Protein AF-A0AAV0HF22-F1 (afdb_monomer)

Secondary structure (DSSP, 8-state):
--GGGSBSSTT---HHHHS-GGGB-EEEEETTEEEEE-GGGGGGGGTB-B-PPPPP---SEEE--TT-SS-EEE-STTHHHHTT-GGGGB-----GGGB-SSTT-B-TTHHHHHHHHH-TTTS-TTS-----

Sequence (132 aa):
MSGEDVSWTPYGRDAGTEVLRSLYTGVIRFADVAEGYDPARCRRQFGYRQTIPRTMMVPKDVYRPASCSTYIVFWEGSMDQLWGNLPSHFLHIAIDSDLCEYPSEADEDYMDWYQTRSHPRIINPDSGGVSL

Organism: NCBI:txid586396

InterPro domains:
  IPR019557 Aminotransferase-like, plant mobile domain [PF10536] (4-115)

pLDDT: mean 74.63, std 11.64, range [42.5, 93.19]

Structure (mmCIF, N/CA/C/O backbone):
data_AF-A0AAV0HF22-F1
#
_entry.id   AF-A0AAV0HF22-F1
#
loop_
_atom_site.group_PDB
_atom_site.id
_atom_site.type_symbol
_atom_site.label_atom_id
_atom_site.label_alt_id
_atom_site.label_comp_id
_atom_site.label_asym_id
_atom_site.label_entity_id
_atom_site.label_seq_id
_atom_site.pdbx_PDB_ins_code
_atom_site.Cartn_x
_atom_site.Cartn_y
_atom_site.Cartn_z
_atom_site.occupancy
_atom_site.B_iso_or_equiv
_atom_site.auth_seq_id
_atom_site.auth_comp_id
_atom_site.auth_asym_id
_atom_site.auth_atom_id
_atom_site.pdbx_PDB_model_num
ATOM 1 N N . MET A 1 1 ? -16.665 15.950 2.560 1.00 60.81 1 MET A N 1
ATOM 2 C CA . MET A 1 1 ? -15.631 14.969 2.927 1.00 60.81 1 MET A CA 1
ATOM 3 C C . MET A 1 1 ? -14.337 15.419 2.291 1.00 60.81 1 MET A C 1
ATOM 5 O O . MET A 1 1 ? -14.303 15.625 1.082 1.00 60.81 1 MET A O 1
ATOM 9 N N . SER A 1 2 ? -13.350 15.683 3.134 1.00 77.81 2 SER A N 1
ATOM 10 C CA . SER A 1 2 ? -12.013 16.172 2.807 1.00 77.81 2 SER A CA 1
ATOM 11 C C . SER A 1 2 ? -11.008 15.058 3.098 1.00 77.81 2 SER A C 1
ATOM 13 O O . SER A 1 2 ? -11.255 14.202 3.942 1.00 77.81 2 SER A O 1
ATOM 15 N N . GLY A 1 3 ? -9.841 15.068 2.452 1.00 69.06 3 GLY A N 1
ATOM 16 C CA . GLY A 1 3 ? -8.766 14.139 2.819 1.00 69.06 3 GLY A CA 1
ATOM 17 C C . GLY A 1 3 ? -8.246 14.343 4.252 1.00 69.06 3 GLY A C 1
ATOM 18 O O . GLY A 1 3 ? -7.510 13.503 4.751 1.00 69.06 3 GLY A O 1
ATOM 19 N N . GLU A 1 4 ? -8.585 15.461 4.894 1.00 74.56 4 GLU A N 1
ATOM 20 C CA . GLU A 1 4 ? -8.300 15.741 6.310 1.00 74.56 4 GLU A CA 1
ATOM 21 C C . GLU A 1 4 ? -9.158 14.904 7.270 1.00 74.56 4 GLU A C 1
ATOM 23 O O . GLU A 1 4 ? -8.775 14.708 8.418 1.00 74.56 4 GLU A O 1
ATOM 28 N N . ASP A 1 5 ? -10.278 14.349 6.794 1.00 74.75 5 ASP A N 1
A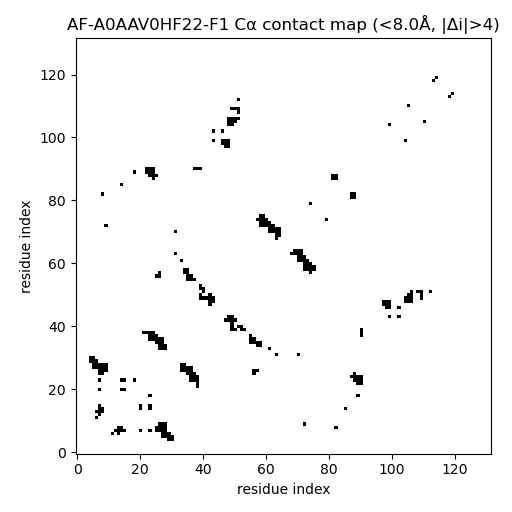TOM 29 C CA . ASP A 1 5 ? -11.115 13.433 7.577 1.00 74.75 5 ASP A CA 1
ATOM 30 C C . ASP A 1 5 ? -10.457 12.039 7.732 1.00 74.75 5 ASP A C 1
ATOM 32 O O . ASP A 1 5 ? -10.939 11.192 8.490 1.00 74.75 5 ASP A O 1
ATOM 36 N N . VAL A 1 6 ? -9.364 11.778 6.997 1.00 72.12 6 VAL A N 1
ATOM 37 C CA . VAL A 1 6 ? -8.601 10.522 7.018 1.00 72.12 6 VAL A CA 1
ATOM 38 C C . VAL A 1 6 ? -7.433 10.649 7.987 1.00 72.12 6 VAL A C 1
ATOM 40 O O . VAL A 1 6 ? -6.558 11.500 7.824 1.00 72.12 6 VAL A O 1
ATOM 43 N N . SER A 1 7 ? -7.378 9.753 8.970 1.00 73.56 7 SER A N 1
ATOM 44 C CA . SER A 1 7 ? -6.227 9.646 9.858 1.00 73.56 7 SER A CA 1
ATOM 45 C C . SER A 1 7 ? -5.206 8.691 9.249 1.00 73.56 7 SER A C 1
ATOM 47 O O . SER A 1 7 ? -5.465 7.498 9.095 1.00 73.56 7 SER A O 1
ATOM 49 N N . TRP A 1 8 ? -4.044 9.233 8.892 1.00 70.94 8 TRP A N 1
ATOM 50 C CA . TRP A 1 8 ? -2.937 8.489 8.286 1.00 70.94 8 TRP A CA 1
ATOM 51 C C . TRP A 1 8 ? -2.066 7.774 9.317 1.00 70.94 8 TRP A C 1
ATOM 53 O O . TRP A 1 8 ? -1.096 7.144 8.945 1.00 70.94 8 TRP A O 1
ATOM 63 N N . THR A 1 9 ? -2.351 7.869 10.617 1.00 67.38 9 THR A N 1
ATOM 64 C CA . THR A 1 9 ? -1.704 7.013 11.618 1.00 67.38 9 THR A CA 1
ATOM 65 C C . THR A 1 9 ? -2.731 6.546 12.642 1.00 67.38 9 THR A C 1
ATOM 67 O O . THR A 1 9 ? -3.645 7.301 12.981 1.00 67.38 9 THR A O 1
ATOM 70 N N . PRO A 1 10 ? -2.585 5.334 13.203 1.00 57.66 10 PRO A N 1
ATOM 71 C CA . PRO A 1 10 ? -3.493 4.844 14.240 1.00 57.66 10 PRO A CA 1
ATOM 72 C C . PRO A 1 10 ? -3.474 5.689 15.530 1.00 57.66 10 PRO A C 1
ATOM 74 O O . PRO A 1 10 ? -4.429 5.628 16.300 1.00 57.66 10 PRO A O 1
ATOM 77 N N . TYR A 1 11 ? -2.437 6.510 15.754 1.00 58.28 11 TYR A N 1
ATOM 78 C CA . TYR A 1 11 ? -2.238 7.283 16.991 1.00 58.28 11 TYR A CA 1
ATOM 79 C C . TYR A 1 11 ? -2.370 8.804 16.823 1.00 58.28 11 TYR A C 1
ATOM 81 O O . TYR A 1 11 ? -1.985 9.558 17.715 1.00 58.28 11 TYR A O 1
ATOM 89 N N . GLY A 1 12 ? -2.913 9.277 15.698 1.00 56.09 12 GLY A N 1
ATOM 90 C CA . GLY A 1 12 ? -3.267 10.690 15.529 1.00 56.09 12 GLY A CA 1
ATOM 91 C C . GLY A 1 12 ? -2.094 11.647 15.297 1.00 56.09 12 GLY A C 1
ATOM 92 O O . GLY A 1 12 ? -2.305 12.857 15.303 1.00 56.09 12 GLY A O 1
ATOM 93 N N . ARG A 1 13 ? -0.873 11.148 15.049 1.00 60.50 13 ARG A N 1
ATOM 94 C CA . ARG A 1 13 ? 0.176 11.981 14.446 1.00 60.50 13 ARG A CA 1
ATOM 95 C C . ARG A 1 13 ? -0.180 12.171 12.974 1.00 60.50 13 ARG A C 1
ATOM 97 O O . ARG A 1 13 ? -0.410 11.183 12.273 1.00 60.50 13 ARG A O 1
ATOM 104 N N . ASP A 1 14 ? -0.251 13.410 12.504 1.00 62.75 14 ASP A N 1
ATOM 105 C CA . ASP A 1 14 ? -0.593 13.692 11.111 1.00 62.75 14 ASP A CA 1
ATOM 106 C C . ASP A 1 14 ? 0.620 13.438 10.206 1.00 62.75 14 ASP A C 1
ATOM 108 O O . ASP A 1 14 ? 1.254 14.363 9.706 1.00 62.75 14 ASP A O 1
ATOM 112 N N . ALA A 1 15 ? 0.970 12.163 10.000 1.00 61.25 15 ALA A N 1
ATOM 113 C CA . ALA A 1 15 ? 2.021 11.776 9.056 1.00 61.25 15 ALA A CA 1
ATOM 114 C C . ALA A 1 15 ? 1.759 12.341 7.646 1.00 61.25 15 ALA A C 1
ATOM 116 O O . ALA A 1 15 ? 2.700 12.523 6.881 1.00 61.25 15 ALA A O 1
ATOM 117 N N . GLY A 1 16 ? 0.503 12.683 7.327 1.00 58.66 16 GLY A N 1
ATOM 118 C CA . GLY A 1 16 ? 0.113 13.358 6.092 1.00 58.66 16 GLY A CA 1
ATOM 119 C C . GLY A 1 16 ? 0.532 14.831 5.994 1.00 58.66 16 GLY A C 1
ATOM 120 O O . GLY A 1 16 ? 0.385 15.404 4.916 1.00 58.66 16 GLY A O 1
ATOM 121 N N . THR A 1 17 ? 1.032 15.445 7.074 1.00 65.81 17 THR A N 1
ATOM 122 C CA . THR A 1 17 ? 1.681 16.775 7.054 1.00 65.81 17 THR A CA 1
ATOM 123 C C . THR A 1 17 ? 3.188 16.684 6.857 1.00 65.81 17 THR A C 1
ATOM 125 O O . THR A 1 17 ? 3.789 17.591 6.287 1.00 65.81 17 THR A O 1
ATOM 128 N N . GLU A 1 18 ? 3.797 15.586 7.301 1.00 68.94 18 GLU A N 1
ATOM 129 C CA . GLU A 1 18 ? 5.237 15.357 7.186 1.00 68.94 18 GLU A CA 1
ATOM 130 C C . GLU A 1 18 ? 5.604 14.684 5.857 1.00 68.94 18 GLU A C 1
ATOM 132 O O . GLU A 1 18 ? 6.703 14.896 5.345 1.00 68.94 18 GLU A O 1
ATOM 137 N N . VAL A 1 19 ? 4.684 13.907 5.269 1.00 69.62 19 VAL A N 1
ATOM 138 C CA . VAL A 1 19 ? 4.893 13.187 4.007 1.00 69.62 19 VAL A CA 1
ATOM 139 C C . VAL A 1 19 ? 3.679 13.262 3.089 1.00 69.62 19 VAL A C 1
ATOM 141 O O . VAL A 1 19 ? 2.528 13.349 3.518 1.00 69.62 19 VAL A O 1
ATOM 144 N N . LEU A 1 20 ? 3.950 13.203 1.782 1.00 76.50 20 LEU A N 1
ATOM 145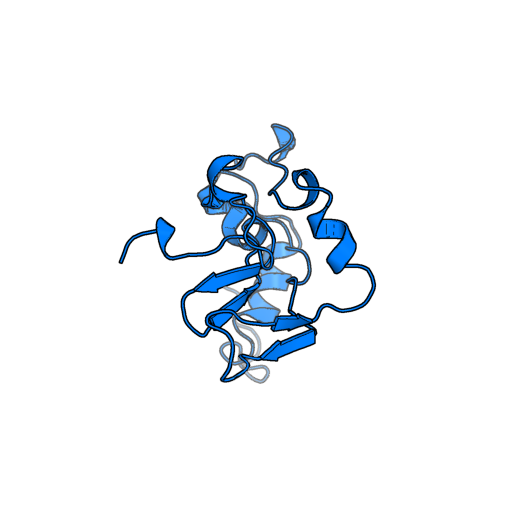 C CA . LEU A 1 20 ? 2.922 13.048 0.763 1.00 76.50 20 LEU A CA 1
ATOM 146 C C . LEU A 1 20 ? 2.072 11.813 1.069 1.00 76.50 20 LEU A C 1
ATOM 148 O O . LEU A 1 20 ? 2.565 10.690 1.099 1.00 76.50 20 LEU A O 1
ATOM 152 N N . ARG A 1 21 ? 0.768 12.029 1.233 1.00 78.75 21 ARG A N 1
ATOM 153 C CA . ARG A 1 21 ? -0.227 10.988 1.543 1.00 78.75 21 ARG A CA 1
ATOM 154 C C . ARG A 1 21 ? -0.166 9.782 0.600 1.00 78.75 21 ARG A C 1
ATOM 156 O O . ARG A 1 21 ? -0.389 8.657 1.022 1.00 78.75 21 ARG A O 1
ATOM 163 N N . SER A 1 22 ? 0.189 10.011 -0.663 1.00 79.62 22 SER A N 1
ATOM 164 C CA . SER A 1 22 ? 0.364 8.967 -1.678 1.00 79.62 22 SER A CA 1
ATOM 165 C C . SER A 1 22 ? 1.583 8.065 -1.458 1.00 79.62 22 SER A C 1
ATOM 167 O O . SER A 1 22 ? 1.659 7.003 -2.062 1.00 79.62 22 SER A O 1
ATOM 169 N N . LEU A 1 23 ? 2.538 8.476 -0.623 1.00 81.38 23 LEU A N 1
ATOM 170 C CA . LEU A 1 23 ? 3.767 7.740 -0.316 1.00 81.38 23 LEU A CA 1
ATOM 171 C C . LEU A 1 23 ? 3.755 7.112 1.075 1.00 81.38 23 LEU A C 1
ATOM 173 O O . LEU A 1 23 ? 4.716 6.446 1.444 1.00 81.38 23 LEU A O 1
ATOM 177 N N . TYR A 1 24 ? 2.697 7.322 1.851 1.00 81.88 24 TYR A N 1
ATOM 178 C CA . TYR A 1 24 ? 2.568 6.739 3.176 1.00 81.88 24 TYR A CA 1
ATOM 179 C C . TYR A 1 24 ? 2.418 5.212 3.096 1.00 81.88 24 TYR A C 1
ATOM 181 O O . T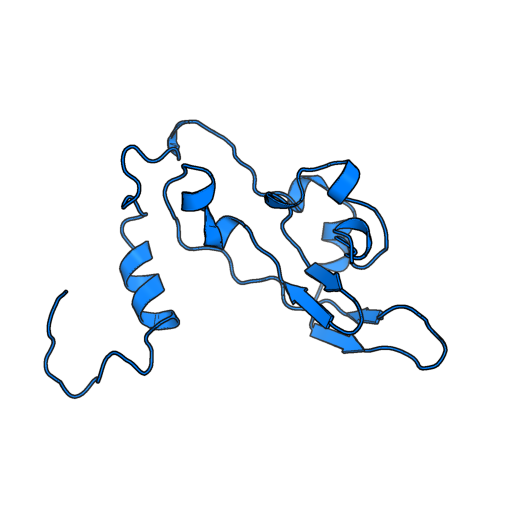YR A 1 24 ? 1.622 4.727 2.312 1.00 81.88 24 TYR A O 1
ATOM 189 N N . THR A 1 25 ? 3.124 4.460 3.934 1.00 80.50 25 THR A N 1
ATOM 190 C CA . THR A 1 25 ? 3.000 3.007 4.110 1.00 80.50 25 THR A CA 1
ATOM 191 C C . THR A 1 25 ? 2.605 2.725 5.560 1.00 80.50 25 THR A C 1
ATOM 193 O O . THR A 1 25 ? 3.337 3.056 6.495 1.00 80.50 25 THR A O 1
ATOM 196 N N . GLY A 1 26 ? 1.460 2.085 5.779 1.00 78.88 26 GLY A N 1
ATOM 197 C CA . GLY A 1 26 ? 0.965 1.800 7.123 1.00 78.88 26 GLY A CA 1
ATOM 198 C C . GLY A 1 26 ? -0.527 1.494 7.154 1.00 78.88 26 GLY A C 1
ATOM 199 O O . GLY A 1 26 ? -1.014 0.809 6.271 1.00 78.88 26 GLY A O 1
ATOM 200 N N . VAL A 1 27 ? -1.262 1.965 8.162 1.00 77.56 27 VAL A N 1
ATOM 201 C CA . VAL A 1 27 ? -2.721 1.814 8.245 1.00 77.56 27 VAL A CA 1
ATOM 202 C C . VAL A 1 27 ? -3.360 3.178 8.172 1.00 77.56 27 VAL A C 1
ATOM 204 O O . VAL A 1 27 ? -3.041 4.081 8.945 1.00 77.56 27 VAL A O 1
ATOM 207 N N . ILE A 1 28 ? -4.295 3.288 7.241 1.00 79.06 28 ILE A N 1
ATOM 208 C CA . ILE A 1 28 ? -5.161 4.445 7.103 1.00 79.06 28 ILE A CA 1
ATOM 209 C C . ILE A 1 28 ? -6.473 4.157 7.816 1.00 79.06 28 ILE A C 1
ATOM 211 O O . ILE A 1 28 ? -6.986 3.036 7.794 1.00 79.06 28 ILE A O 1
ATOM 215 N N . ARG A 1 29 ? -7.028 5.183 8.453 1.00 76.31 29 ARG A N 1
ATOM 216 C CA . ARG A 1 29 ? -8.322 5.107 9.120 1.00 76.31 29 ARG A CA 1
ATOM 217 C C . ARG A 1 29 ? -9.250 6.170 8.568 1.00 76.31 29 ARG A C 1
ATOM 219 O O . ARG A 1 29 ? -8.911 7.353 8.558 1.00 76.31 29 ARG A O 1
ATOM 226 N N . PHE A 1 30 ? -10.454 5.756 8.207 1.00 76.31 30 PHE A N 1
ATOM 227 C CA . PHE A 1 30 ? -11.539 6.663 7.871 1.00 76.31 30 PHE A CA 1
ATOM 228 C C . PHE A 1 30 ? -12.833 6.168 8.506 1.00 76.31 30 PHE A C 1
ATOM 230 O O . PHE A 1 30 ? -13.186 5.002 8.363 1.00 76.31 30 PHE A O 1
ATOM 237 N N . ALA A 1 31 ? -13.532 7.063 9.209 1.00 74.38 31 ALA A N 1
ATOM 238 C CA . ALA A 1 31 ? -14.759 6.741 9.934 1.00 74.38 31 ALA A CA 1
ATOM 239 C C . ALA A 1 31 ? -14.616 5.467 10.795 1.00 74.38 31 ALA A C 1
ATOM 241 O O . ALA A 1 31 ? -13.856 5.471 11.773 1.00 74.38 31 ALA A O 1
ATOM 242 N N . ASP A 1 32 ? -15.354 4.415 10.439 1.00 68.06 32 ASP A N 1
ATOM 243 C CA . ASP A 1 32 ? -15.432 3.126 11.109 1.00 68.06 32 ASP A CA 1
ATOM 244 C C . ASP A 1 32 ? -14.486 2.037 10.577 1.00 68.06 32 ASP A C 1
ATOM 246 O O . ASP A 1 32 ? -14.504 0.906 11.065 1.00 68.06 32 ASP A O 1
ATOM 250 N N . VAL A 1 33 ? -13.626 2.391 9.623 1.00 73.25 33 VAL A N 1
ATOM 251 C CA . VAL A 1 33 ? -12.777 1.456 8.883 1.00 73.25 33 VAL A CA 1
ATOM 252 C C . VAL A 1 33 ? -11.301 1.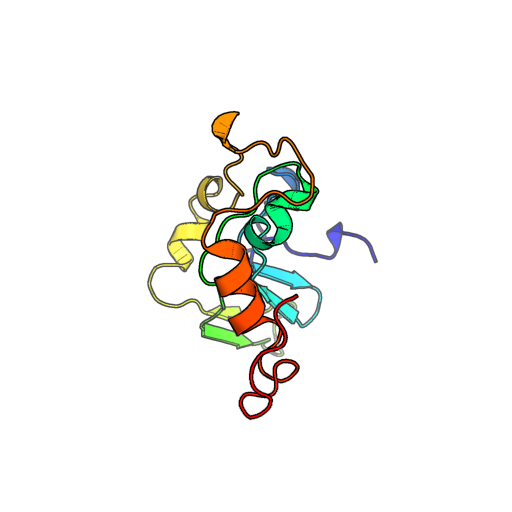788 9.099 1.00 73.25 33 VAL A C 1
ATOM 254 O O . VAL A 1 33 ? -10.891 2.951 9.030 1.00 73.25 33 VAL A O 1
ATOM 257 N N . ALA A 1 34 ? -10.494 0.757 9.347 1.00 75.38 34 ALA A N 1
ATOM 258 C CA . ALA A 1 34 ? -9.038 0.835 9.365 1.00 75.38 34 ALA A CA 1
ATOM 259 C C . ALA A 1 34 ? -8.472 -0.250 8.446 1.00 75.38 34 ALA A C 1
ATOM 261 O O . ALA A 1 34 ? -8.814 -1.419 8.602 1.00 75.38 34 ALA A O 1
ATOM 262 N N . GLU A 1 35 ? -7.622 0.141 7.502 1.00 79.06 35 GLU A N 1
ATOM 263 C CA . GLU A 1 35 ? -7.103 -0.748 6.461 1.00 79.06 35 GLU A CA 1
ATOM 264 C C . GLU A 1 35 ? -5.616 -0.512 6.228 1.00 79.06 35 GLU A C 1
ATOM 266 O O . GLU A 1 35 ? -5.118 0.615 6.328 1.00 79.0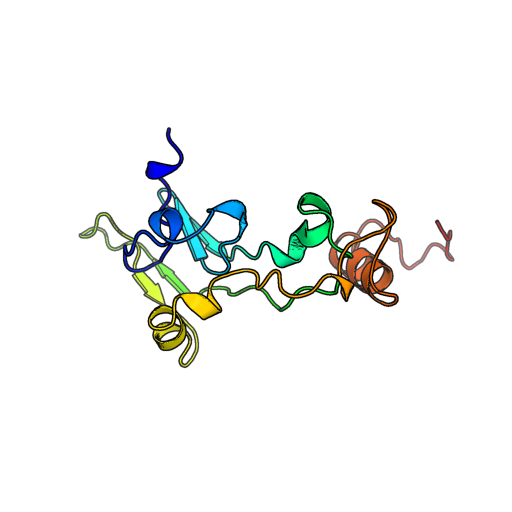6 35 GLU A O 1
ATOM 271 N N . GLY A 1 36 ? -4.909 -1.591 5.897 1.00 80.31 36 GLY A N 1
ATOM 272 C CA . GLY A 1 36 ? -3.515 -1.522 5.480 1.00 80.31 36 GLY A CA 1
ATOM 273 C C . GLY A 1 36 ? -3.387 -0.794 4.143 1.00 80.31 36 GLY A C 1
ATOM 274 O O . GLY A 1 36 ? -4.061 -1.124 3.172 1.00 80.31 36 GLY A O 1
ATOM 275 N N . TYR A 1 37 ? -2.488 0.177 4.079 1.00 83.81 37 TYR A N 1
ATOM 276 C CA . TYR A 1 37 ? -2.142 0.933 2.888 1.00 83.81 37 TYR A CA 1
ATOM 277 C C . TYR A 1 37 ? -0.647 0.793 2.600 1.00 83.81 37 TYR A C 1
ATOM 279 O O . TYR A 1 37 ? 0.199 1.100 3.439 1.00 83.81 37 TYR A O 1
ATOM 287 N N . ASP A 1 38 ? -0.324 0.314 1.400 1.00 86.06 38 ASP A N 1
ATOM 288 C CA . ASP A 1 38 ? 1.052 0.167 0.937 1.00 86.06 38 ASP A CA 1
ATOM 289 C C . ASP A 1 38 ? 1.183 0.629 -0.527 1.00 86.06 38 ASP A C 1
ATOM 291 O O . ASP A 1 38 ? 0.816 -0.114 -1.447 1.00 86.06 38 ASP A O 1
ATOM 295 N N . PRO A 1 39 ? 1.712 1.838 -0.779 1.00 85.50 39 PRO A N 1
ATOM 296 C CA . PRO A 1 39 ? 1.911 2.383 -2.118 1.00 85.50 39 PRO A CA 1
ATOM 297 C C . PRO A 1 39 ? 2.946 1.605 -2.936 1.00 85.50 39 PRO A C 1
ATOM 299 O O . PRO A 1 39 ? 2.957 1.736 -4.161 1.00 85.50 39 PRO A O 1
ATOM 302 N N . ALA A 1 40 ? 3.742 0.712 -2.327 1.00 87.44 40 ALA A N 1
ATOM 303 C CA . ALA A 1 40 ? 4.572 -0.233 -3.076 1.00 87.44 40 ALA A CA 1
ATOM 304 C C . ALA A 1 40 ? 3.738 -1.186 -3.957 1.00 87.44 40 ALA A C 1
ATOM 306 O O . ALA A 1 40 ? 4.263 -1.817 -4.873 1.00 87.44 40 ALA A O 1
ATOM 307 N N . ARG A 1 41 ? 2.421 -1.282 -3.739 1.00 87.38 41 ARG A N 1
ATOM 308 C CA . ARG A 1 41 ? 1.501 -2.029 -4.615 1.00 87.38 41 ARG A CA 1
ATOM 309 C C . ARG A 1 41 ? 1.164 -1.297 -5.912 1.00 87.38 41 ARG A C 1
ATOM 311 O O . ARG A 1 41 ? 0.698 -1.935 -6.851 1.00 87.38 41 ARG A O 1
ATOM 318 N N . CYS A 1 42 ? 1.425 0.008 -5.964 1.00 87.31 42 CYS A N 1
ATOM 319 C CA . CYS A 1 42 ? 1.075 0.900 -7.066 1.00 87.31 42 CYS A CA 1
ATOM 320 C C . CYS A 1 42 ? 2.295 1.680 -7.591 1.00 87.31 42 CYS A C 1
ATOM 322 O O . CYS A 1 42 ? 2.147 2.807 -8.062 1.00 87.31 42 CYS A O 1
ATOM 324 N N . ARG A 1 43 ? 3.502 1.097 -7.549 1.00 87.88 43 ARG A N 1
ATOM 325 C CA . ARG A 1 43 ? 4.766 1.761 -7.938 1.00 87.88 43 ARG A CA 1
ATOM 326 C C . ARG A 1 43 ? 4.730 2.374 -9.339 1.00 87.88 43 ARG A C 1
ATOM 328 O O . ARG A 1 43 ? 5.276 3.457 -9.541 1.00 87.88 43 ARG A O 1
ATOM 335 N N . ARG A 1 44 ? 4.012 1.741 -10.274 1.00 87.19 44 ARG A N 1
ATOM 336 C CA . ARG A 1 44 ? 3.847 2.242 -11.653 1.00 87.19 44 ARG A CA 1
ATOM 337 C C . ARG A 1 44 ? 3.179 3.611 -11.731 1.00 87.19 44 ARG A C 1
ATOM 339 O O . ARG A 1 44 ? 3.514 4.394 -12.611 1.00 87.19 44 ARG A O 1
ATOM 346 N N . GLN A 1 45 ? 2.269 3.932 -10.806 1.00 87.19 45 GLN A N 1
ATOM 347 C CA . GLN A 1 45 ? 1.609 5.246 -10.768 1.00 87.19 45 GLN A CA 1
ATOM 348 C C . GLN A 1 45 ? 2.592 6.382 -10.464 1.00 87.19 45 GLN A C 1
ATOM 350 O O . GLN A 1 45 ? 2.305 7.540 -10.749 1.00 87.19 45 GLN A O 1
ATOM 355 N N . PHE A 1 46 ? 3.755 6.038 -9.913 1.00 84.94 46 PHE A N 1
ATOM 356 C CA . PHE A 1 46 ? 4.825 6.964 -9.576 1.00 84.94 46 PHE A CA 1
ATOM 357 C C . PHE A 1 46 ? 5.998 6.904 -10.572 1.00 84.94 46 PHE A C 1
ATOM 359 O O . PHE A 1 46 ? 6.997 7.579 -10.350 1.00 84.94 46 PHE A O 1
ATOM 366 N N . GLY A 1 47 ? 5.890 6.125 -11.659 1.00 87.62 47 GLY A N 1
ATOM 367 C CA . GLY A 1 47 ? 6.943 5.987 -12.676 1.00 87.62 47 GLY A CA 1
ATOM 368 C C . GLY A 1 47 ? 8.046 4.980 -12.335 1.00 87.62 47 GLY A C 1
ATOM 369 O O . GLY A 1 47 ? 9.121 5.035 -12.926 1.00 87.62 47 GLY A O 1
ATOM 370 N N . TYR A 1 48 ? 7.802 4.065 -11.392 1.00 87.69 48 TYR A N 1
ATOM 371 C CA . TYR A 1 48 ? 8.772 3.033 -11.013 1.00 87.69 48 TYR A CA 1
ATOM 372 C C . TYR A 1 48 ? 8.388 1.660 -11.551 1.00 87.69 48 TYR A C 1
ATOM 374 O O . TYR A 1 48 ? 7.203 1.312 -11.642 1.00 87.69 48 TYR A O 1
ATOM 382 N N . ARG A 1 49 ? 9.412 0.842 -11.803 1.00 90.56 49 ARG A N 1
A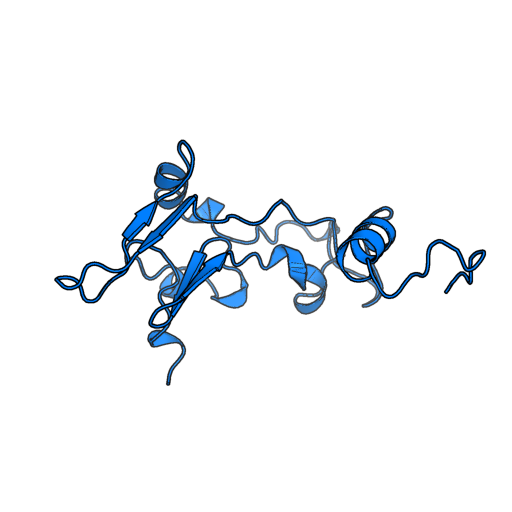TOM 383 C CA . ARG A 1 49 ? 9.288 -0.589 -12.056 1.00 90.56 49 ARG A CA 1
ATOM 384 C C . ARG A 1 49 ? 8.537 -1.244 -10.902 1.00 90.56 49 ARG A C 1
ATOM 386 O O . ARG A 1 49 ? 8.844 -1.056 -9.720 1.00 90.56 49 ARG A O 1
ATOM 393 N N . GLN A 1 50 ? 7.523 -2.027 -11.245 1.00 90.38 50 GLN A N 1
ATOM 394 C CA . GLN A 1 50 ? 6.727 -2.714 -10.243 1.00 90.38 50 GLN A CA 1
ATOM 395 C C . GLN A 1 50 ? 7.432 -3.978 -9.767 1.00 90.38 50 GLN A C 1
ATOM 397 O O . GLN A 1 50 ? 7.666 -4.892 -10.548 1.00 90.38 50 GLN A O 1
ATOM 402 N N . THR A 1 51 ? 7.697 -4.047 -8.470 1.00 90.38 51 THR A N 1
ATOM 403 C CA . THR A 1 51 ? 8.247 -5.228 -7.803 1.00 90.38 51 THR A CA 1
ATOM 404 C C . THR A 1 51 ? 7.158 -5.948 -7.017 1.00 90.38 51 THR A C 1
ATOM 406 O O . THR A 1 51 ? 6.050 -5.423 -6.830 1.00 90.38 51 THR A O 1
ATOM 409 N N . ILE A 1 52 ? 7.459 -7.164 -6.557 1.00 90.50 52 ILE A N 1
ATOM 410 C CA . ILE A 1 52 ? 6.583 -7.892 -5.639 1.00 90.50 52 ILE A CA 1
ATOM 411 C C . ILE A 1 52 ? 6.480 -7.096 -4.325 1.00 90.50 52 ILE A C 1
ATOM 413 O O . ILE A 1 52 ? 7.492 -6.901 -3.646 1.00 90.50 52 ILE A O 1
ATOM 417 N N . PRO A 1 53 ? 5.281 -6.614 -3.945 1.00 87.12 53 PRO A N 1
ATOM 418 C CA . PRO A 1 53 ? 5.118 -5.839 -2.725 1.00 87.12 53 PRO A CA 1
ATOM 419 C C . PRO A 1 53 ? 5.274 -6.734 -1.494 1.00 87.12 53 PRO A C 1
ATOM 421 O O . PRO A 1 53 ? 4.976 -7.934 -1.522 1.00 87.12 53 PRO A O 1
ATOM 424 N N . ARG A 1 54 ? 5.667 -6.124 -0.373 1.00 83.38 54 ARG A N 1
ATOM 425 C CA . ARG A 1 54 ? 5.678 -6.800 0.928 1.00 83.38 54 ARG A CA 1
ATOM 426 C C . ARG A 1 54 ? 4.252 -7.199 1.327 1.00 83.38 54 ARG A C 1
ATOM 428 O O . ARG A 1 54 ? 3.255 -6.655 0.834 1.00 83.38 54 ARG A O 1
ATOM 435 N N . THR A 1 55 ? 4.139 -8.169 2.231 1.00 81.81 55 THR A N 1
ATOM 436 C CA . THR A 1 55 ? 2.855 -8.497 2.864 1.00 81.81 55 THR A CA 1
ATOM 437 C C . THR A 1 55 ? 2.282 -7.240 3.514 1.00 81.81 55 THR A C 1
ATOM 439 O O . THR A 1 55 ? 3.018 -6.507 4.174 1.00 81.81 55 THR A O 1
ATOM 442 N N . MET A 1 56 ? 0.990 -6.967 3.289 1.00 77.88 56 MET A N 1
ATOM 443 C CA . MET A 1 56 ? 0.357 -5.781 3.872 1.00 77.88 56 MET A CA 1
ATOM 444 C C . MET A 1 56 ? 0.430 -5.834 5.390 1.00 77.88 56 MET A C 1
ATOM 446 O O . MET A 1 56 ? 0.252 -6.893 5.991 1.00 77.88 56 MET A O 1
ATOM 450 N N . MET A 1 57 ? 0.640 -4.668 5.993 1.00 75.94 57 MET A N 1
ATOM 451 C CA . MET A 1 57 ? 0.424 -4.492 7.419 1.00 75.94 57 MET A CA 1
ATOM 452 C C . MET A 1 57 ? -1.076 -4.591 7.677 1.00 75.94 57 MET A C 1
ATOM 454 O O . MET A 1 57 ? -1.830 -3.688 7.321 1.00 75.94 57 MET A O 1
ATOM 458 N N . VAL A 1 58 ? -1.501 -5.700 8.270 1.00 77.25 58 VAL A N 1
ATOM 459 C CA . VAL A 1 58 ? -2.886 -5.906 8.686 1.00 77.25 58 VAL A CA 1
ATOM 460 C C . VAL A 1 58 ? -2.914 -5.846 10.211 1.00 77.25 58 VAL A C 1
ATOM 462 O O . VAL A 1 58 ? -2.112 -6.532 10.851 1.00 77.25 58 VAL A O 1
ATOM 465 N N . PRO A 1 59 ? -3.781 -5.017 10.813 1.00 76.31 59 PRO A N 1
ATOM 466 C CA . PRO A 1 59 ? -4.020 -5.071 12.244 1.00 76.31 59 PRO A CA 1
ATOM 467 C C . PRO A 1 59 ? -4.407 -6.480 12.689 1.00 76.31 59 PRO A C 1
ATOM 469 O O . PRO A 1 59 ? -5.148 -7.178 11.999 1.00 76.31 59 PRO A O 1
ATOM 472 N N . LYS A 1 60 ? -3.955 -6.879 13.876 1.00 81.31 60 LYS A N 1
ATOM 473 C CA . LYS A 1 60 ? -4.396 -8.130 14.495 1.00 81.31 60 LYS A CA 1
ATOM 474 C C . LYS A 1 60 ? -5.873 -8.056 14.871 1.00 81.31 60 LYS A C 1
ATOM 476 O O . LYS A 1 60 ? -6.598 -9.031 14.707 1.00 81.31 60 LYS A O 1
ATOM 481 N N . ASP A 1 61 ? -6.281 -6.919 15.423 1.00 79.00 61 ASP A N 1
ATOM 482 C CA . ASP A 1 61 ? -7.656 -6.669 15.834 1.00 79.00 61 ASP A CA 1
ATOM 483 C C . ASP A 1 61 ? -7.945 -5.163 15.818 1.00 79.00 61 ASP A C 1
ATOM 485 O O . ASP A 1 61 ? -7.050 -4.337 16.019 1.00 79.00 61 ASP A O 1
ATOM 489 N N . VAL A 1 62 ? -9.190 -4.800 15.535 1.00 76.19 62 VA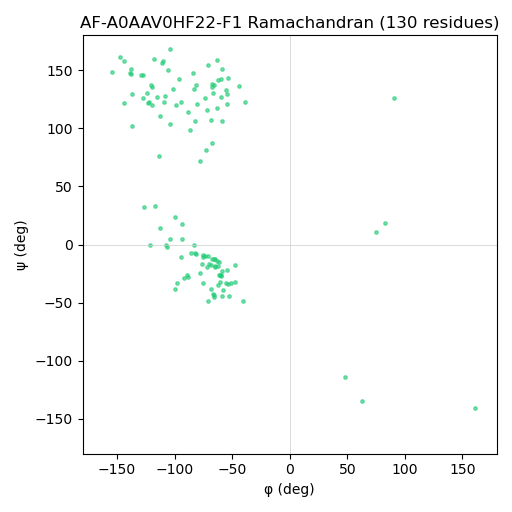L A N 1
ATOM 490 C CA . VAL A 1 62 ? -9.654 -3.418 15.414 1.00 76.19 62 VAL A CA 1
ATOM 491 C C . VAL A 1 62 ? -11.062 -3.345 15.969 1.00 76.19 62 VAL A C 1
ATOM 493 O O . VAL A 1 62 ? -11.975 -3.991 15.462 1.00 76.19 62 VAL A O 1
ATOM 496 N N . TYR A 1 63 ? -11.268 -2.501 16.976 1.00 77.38 63 TYR A N 1
ATOM 497 C CA . TYR A 1 63 ? -12.604 -2.281 17.518 1.00 77.38 63 TYR A CA 1
ATOM 498 C C . TYR A 1 63 ? -12.814 -0.835 17.949 1.00 77.38 63 TYR A C 1
ATOM 500 O O . TYR A 1 63 ? -11.872 -0.095 18.235 1.00 77.38 63 TYR A O 1
ATOM 508 N N . ARG A 1 64 ? -14.081 -0.424 18.011 1.00 76.44 64 ARG A N 1
ATOM 509 C CA . ARG A 1 64 ? -14.485 0.895 18.495 1.00 76.44 64 ARG A CA 1
ATOM 510 C C . ARG A 1 64 ? -15.249 0.759 19.808 1.00 76.44 64 ARG A C 1
ATOM 512 O O . ARG A 1 64 ? -16.380 0.272 19.794 1.00 76.44 64 ARG A O 1
ATOM 519 N N . PRO A 1 65 ? -14.683 1.201 20.940 1.00 81.44 65 PRO A N 1
ATOM 520 C CA . PRO A 1 65 ? -15.434 1.292 22.183 1.00 81.44 65 PRO A CA 1
ATOM 521 C C . PRO A 1 65 ? -16.596 2.281 22.048 1.00 81.44 65 PRO A C 1
ATOM 523 O O . PRO A 1 65 ? -16.428 3.359 21.482 1.00 81.44 65 PRO A O 1
ATOM 526 N N . ALA A 1 66 ? -17.747 1.975 22.651 1.00 81.31 66 ALA A N 1
ATOM 527 C CA . ALA A 1 66 ? -18.892 2.895 22.680 1.00 81.31 66 ALA A CA 1
ATOM 528 C C . ALA A 1 66 ? -18.566 4.243 23.359 1.00 81.31 66 ALA A C 1
ATOM 530 O O . ALA A 1 66 ? -19.181 5.260 23.054 1.00 81.31 66 ALA A O 1
ATOM 531 N N . SER A 1 67 ? -17.583 4.256 24.263 1.00 81.31 67 SER A N 1
ATOM 532 C CA . SER A 1 67 ? -17.108 5.444 24.979 1.00 81.31 67 SER A CA 1
ATOM 533 C C . SER A 1 67 ? -16.106 6.296 24.192 1.00 81.31 67 SER A C 1
ATOM 535 O O . SER A 1 67 ? -15.728 7.364 24.668 1.00 81.31 67 SER A O 1
ATOM 537 N N . CYS A 1 68 ? -15.635 5.834 23.030 1.00 67.75 68 CYS A N 1
ATOM 538 C CA . CYS A 1 68 ? -14.576 6.490 22.271 1.00 67.75 68 CYS A CA 1
ATOM 539 C C . CYS A 1 68 ? -15.051 6.885 20.869 1.00 67.75 68 CYS A C 1
ATOM 541 O O . CYS A 1 68 ? -15.693 6.128 20.138 1.00 67.75 68 CYS A O 1
ATOM 543 N N . SER A 1 69 ? -14.671 8.089 20.446 1.00 67.81 69 SER A N 1
ATOM 544 C CA . SER A 1 69 ? -14.849 8.530 19.060 1.00 67.81 69 SER A CA 1
ATOM 545 C C . SER A 1 69 ? -13.838 7.884 18.101 1.00 67.81 69 SER A C 1
ATOM 547 O O . SER A 1 69 ? -13.991 8.008 16.887 1.00 67.81 69 SER A O 1
ATOM 549 N N . THR A 1 70 ? -12.838 7.173 18.630 1.00 64.56 70 THR A N 1
ATOM 550 C CA . THR A 1 70 ? -11.726 6.566 17.893 1.00 64.56 70 THR A CA 1
ATOM 551 C C . THR A 1 70 ? -11.707 5.042 18.024 1.00 64.56 70 THR A C 1
ATOM 553 O O . THR A 1 70 ? -12.301 4.466 18.936 1.00 64.56 70 THR A O 1
ATOM 556 N N . TYR A 1 71 ? -11.019 4.396 17.084 1.00 69.94 71 TYR A N 1
ATOM 557 C CA . TYR A 1 71 ? -10.757 2.959 17.109 1.00 69.94 71 TYR A CA 1
ATOM 558 C C . TYR A 1 71 ? -9.543 2.656 17.968 1.00 69.94 71 TYR A C 1
ATOM 560 O O . TYR A 1 71 ? -8.590 3.434 18.002 1.00 69.94 71 TYR A O 1
ATOM 568 N N . ILE A 1 72 ? -9.576 1.497 18.608 1.00 74.12 72 ILE A N 1
ATOM 569 C CA . ILE A 1 72 ? -8.409 0.865 19.198 1.00 74.12 72 ILE A CA 1
ATOM 570 C C . ILE A 1 72 ? -7.943 -0.190 18.199 1.00 74.12 72 ILE A C 1
ATOM 572 O O . ILE A 1 72 ? -8.703 -1.080 17.816 1.00 74.12 72 ILE A O 1
ATOM 576 N N . VAL A 1 73 ? -6.704 -0.031 17.744 1.00 74.00 73 VAL A N 1
ATOM 577 C CA . VAL A 1 73 ? -6.044 -0.905 16.773 1.00 74.00 73 VAL A CA 1
ATOM 578 C C . VAL A 1 73 ? -4.978 -1.688 17.522 1.00 74.00 73 VAL A C 1
ATOM 580 O O . VAL A 1 73 ? -4.098 -1.092 18.142 1.00 74.00 73 VAL A O 1
ATOM 583 N N . PHE A 1 74 ? -5.065 -3.011 17.470 1.00 77.38 74 PHE A N 1
ATOM 584 C CA . PHE A 1 74 ? -4.062 -3.911 18.012 1.00 77.38 74 PHE A CA 1
ATOM 585 C C . PHE A 1 74 ? -3.187 -4.448 16.898 1.00 77.38 74 PHE A C 1
ATOM 587 O O . PHE A 1 74 ? -3.672 -4.936 15.874 1.00 77.38 74 PHE A O 1
ATOM 594 N N . TRP A 1 75 ? -1.889 -4.426 17.142 1.00 73.06 75 TRP A N 1
ATOM 595 C CA . TRP A 1 75 ? -0.898 -4.913 16.208 1.00 73.06 75 TRP A CA 1
ATOM 596 C C . TRP A 1 75 ? -0.246 -6.195 16.707 1.00 73.06 75 TRP A C 1
ATOM 598 O O . TRP A 1 75 ? -0.264 -6.514 17.897 1.00 73.06 75 TRP A O 1
ATOM 608 N N . GLU A 1 76 ? 0.309 -6.967 15.780 1.00 73.81 76 GLU A N 1
ATOM 609 C CA . GLU A 1 76 ? 1.083 -8.148 16.130 1.00 73.81 76 GLU A CA 1
ATOM 610 C C . GLU A 1 76 ? 2.532 -7.764 16.470 1.00 73.81 76 GLU A C 1
ATOM 612 O O . GLU A 1 76 ? 3.183 -6.989 15.766 1.00 73.81 76 GLU A O 1
ATOM 617 N N . GLY A 1 77 ? 3.053 -8.317 17.569 1.00 74.25 77 GLY A N 1
ATOM 618 C CA . GLY A 1 77 ? 4.447 -8.138 17.973 1.00 74.25 77 GLY A CA 1
ATOM 619 C C . GLY A 1 77 ? 4.820 -6.685 18.290 1.00 74.25 77 GLY A C 1
ATOM 620 O O . GLY A 1 77 ? 4.114 -5.988 19.011 1.00 74.25 77 GLY A O 1
ATOM 621 N N . SER A 1 78 ? 5.973 -6.244 17.782 1.00 66.00 78 SER A N 1
ATOM 622 C CA . SER A 1 78 ? 6.533 -4.904 18.005 1.00 66.00 78 SER A CA 1
ATOM 623 C C . SER A 1 78 ? 6.150 -3.890 16.922 1.00 66.00 78 SER A C 1
ATOM 625 O O . SER A 1 78 ? 6.785 -2.842 16.822 1.00 66.00 78 SER A O 1
ATOM 627 N N . MET A 1 79 ? 5.118 -4.155 16.114 1.00 66.00 79 MET A N 1
ATOM 628 C CA . MET A 1 79 ? 4.656 -3.213 15.084 1.00 66.00 79 MET A CA 1
ATOM 629 C C . MET A 1 79 ? 4.225 -1.860 15.671 1.00 66.00 79 MET A C 1
ATOM 631 O O . MET A 1 79 ? 4.411 -0.837 15.018 1.00 66.00 79 MET A O 1
ATOM 635 N N . ASP A 1 80 ? 3.780 -1.829 16.932 1.00 66.75 80 ASP A N 1
ATOM 636 C CA . ASP A 1 80 ? 3.540 -0.591 17.686 1.00 66.75 80 ASP A CA 1
ATOM 637 C C . ASP A 1 80 ? 4.779 0.321 17.746 1.00 66.75 80 ASP A C 1
ATOM 639 O O . ASP A 1 80 ? 4.673 1.546 17.723 1.00 66.75 80 ASP A O 1
ATOM 643 N N . GLN A 1 81 ? 5.975 -0.273 17.783 1.00 66.50 81 GLN A N 1
ATOM 644 C CA . GLN A 1 81 ? 7.249 0.443 17.860 1.00 66.50 81 GLN A CA 1
ATOM 645 C C . GLN A 1 81 ? 7.676 1.016 16.504 1.00 66.50 81 GLN A C 1
ATOM 647 O O . GLN A 1 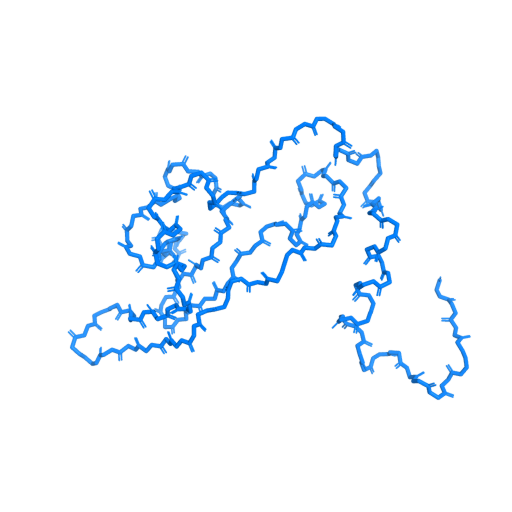81 ? 8.400 2.013 16.477 1.00 66.50 81 GLN A O 1
ATOM 652 N N . LEU A 1 82 ? 7.210 0.438 15.386 1.00 65.94 82 LEU A N 1
ATOM 653 C CA . LEU A 1 82 ? 7.501 0.955 14.043 1.00 65.94 82 LEU A CA 1
ATOM 654 C C . LEU A 1 82 ? 6.932 2.368 13.868 1.00 65.94 82 LEU A C 1
ATOM 656 O O . LEU A 1 82 ? 7.615 3.217 13.301 1.00 65.94 82 LEU A O 1
ATOM 660 N N . TRP A 1 83 ? 5.776 2.659 14.482 1.00 65.88 83 TRP A N 1
ATOM 661 C CA . TRP A 1 83 ? 5.134 3.983 14.457 1.00 65.88 83 TRP A CA 1
ATOM 662 C C . TRP A 1 83 ? 5.975 5.102 15.061 1.00 65.88 83 TRP A C 1
ATOM 664 O O . TRP A 1 83 ? 5.822 6.264 14.685 1.00 65.88 83 TRP A O 1
ATOM 674 N N . GLY A 1 84 ? 6.880 4.768 15.984 1.00 66.94 84 GLY A N 1
ATOM 675 C CA . GLY A 1 84 ? 7.844 5.723 16.527 1.00 66.94 84 GLY A CA 1
ATOM 676 C C . GLY A 1 84 ? 8.899 6.164 15.506 1.00 66.94 84 GLY A C 1
ATOM 677 O O . GLY A 1 84 ? 9.537 7.196 15.706 1.00 66.94 84 GLY A O 1
ATOM 678 N N . ASN A 1 85 ? 9.068 5.416 14.411 1.00 74.38 85 ASN A N 1
ATOM 679 C CA . ASN A 1 85 ? 10.047 5.655 13.357 1.00 74.38 85 ASN A CA 1
ATOM 680 C C . ASN A 1 85 ? 9.356 6.019 12.035 1.00 74.38 85 ASN A C 1
ATOM 682 O O . ASN A 1 85 ? 9.295 5.216 11.104 1.00 74.38 85 ASN A O 1
ATOM 686 N N . LEU A 1 86 ? 8.868 7.259 11.952 1.00 69.94 86 LEU A N 1
ATOM 687 C CA . LEU A 1 86 ? 8.210 7.828 10.770 1.00 69.94 86 LEU A CA 1
ATOM 688 C C . LEU A 1 86 ? 8.880 7.459 9.434 1.00 69.94 86 LEU A C 1
ATOM 690 O O . LEU A 1 86 ? 8.158 6.970 8.574 1.00 69.94 86 LEU A O 1
ATOM 694 N N . PRO A 1 87 ? 10.215 7.574 9.250 1.00 73.81 87 PRO A N 1
ATOM 695 C CA . PRO A 1 87 ? 10.892 7.145 8.025 1.00 73.81 87 PRO A CA 1
ATOM 696 C C . PRO A 1 87 ? 10.522 5.748 7.510 1.00 73.81 87 PRO A C 1
ATOM 698 O O . PRO A 1 87 ? 10.498 5.550 6.304 1.00 73.81 87 PRO A O 1
ATOM 701 N N . SER A 1 88 ? 10.204 4.796 8.393 1.00 74.19 88 SER A N 1
ATOM 702 C CA . SER A 1 88 ? 9.814 3.428 8.010 1.00 74.19 88 SER A CA 1
ATOM 703 C C . SER A 1 88 ? 8.393 3.320 7.445 1.00 74.19 88 SER A C 1
ATOM 705 O O . SER A 1 88 ? 8.028 2.273 6.914 1.00 74.19 88 SER A O 1
ATOM 707 N N . HIS A 1 89 ? 7.597 4.384 7.559 1.00 74.44 89 HIS A N 1
ATOM 708 C CA . HIS A 1 89 ? 6.213 4.474 7.096 1.00 74.44 89 HIS A CA 1
ATOM 709 C C . HIS A 1 89 ? 6.079 5.188 5.762 1.00 74.44 89 HIS A C 1
ATOM 711 O O . HIS A 1 89 ? 5.019 5.729 5.453 1.00 74.44 89 HIS A O 1
ATOM 717 N N . PHE A 1 90 ? 7.143 5.208 4.968 1.00 77.75 90 PHE A N 1
ATOM 718 C CA . PHE A 1 90 ? 7.119 5.810 3.650 1.00 77.75 90 PHE A CA 1
ATOM 719 C C . PHE A 1 90 ? 7.623 4.813 2.626 1.00 77.75 90 PHE A C 1
ATOM 721 O O . PHE A 1 90 ? 8.549 4.037 2.880 1.00 77.75 90 PHE A O 1
ATOM 728 N N . LEU A 1 91 ? 7.047 4.881 1.431 1.00 75.50 91 LEU A N 1
ATOM 729 C CA . LEU A 1 91 ? 7.697 4.332 0.265 1.00 75.50 91 LEU A CA 1
ATOM 730 C C . LEU A 1 91 ? 9.031 5.051 0.125 1.00 75.50 91 LEU A C 1
ATOM 732 O O . LEU A 1 91 ? 9.083 6.221 -0.258 1.00 75.50 91 LEU A O 1
ATOM 736 N N . HIS A 1 92 ? 10.109 4.346 0.457 1.00 69.88 92 HIS A N 1
ATOM 737 C CA . HIS A 1 92 ? 11.452 4.796 0.154 1.00 69.88 92 HIS A CA 1
ATOM 738 C C . HIS A 1 92 ? 11.616 4.767 -1.359 1.00 69.88 92 HIS A C 1
ATOM 740 O O . HIS A 1 92 ? 12.034 3.778 -1.955 1.00 69.88 92 HIS A O 1
ATOM 746 N N . ILE A 1 93 ? 11.235 5.878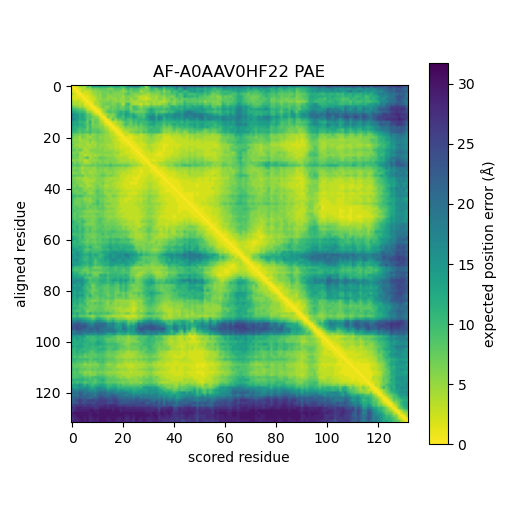 -1.973 1.00 62.53 93 ILE A N 1
ATOM 747 C CA . ILE A 1 93 ? 11.579 6.209 -3.339 1.00 62.53 93 ILE A CA 1
ATOM 748 C C . ILE A 1 93 ? 13.059 6.581 -3.313 1.00 62.53 93 ILE A C 1
ATOM 750 O O . ILE A 1 93 ? 13.427 7.744 -3.174 1.00 62.53 93 ILE A O 1
ATOM 754 N N . ALA A 1 94 ? 13.918 5.570 -3.320 1.00 53.00 94 ALA A N 1
ATOM 755 C CA . ALA A 1 94 ? 15.350 5.765 -3.362 1.00 53.00 94 ALA A CA 1
ATOM 756 C C . ALA A 1 94 ? 15.927 5.032 -4.575 1.00 53.00 94 ALA A C 1
ATOM 758 O O . ALA A 1 94 ? 15.861 3.810 -4.653 1.00 53.00 94 ALA A O 1
ATOM 759 N N . ILE A 1 95 ? 16.584 5.843 -5.413 1.00 51.25 95 ILE A N 1
ATOM 760 C CA . ILE A 1 95 ? 17.567 5.537 -6.462 1.00 51.25 95 ILE A CA 1
ATOM 761 C C . ILE A 1 95 ? 16.981 5.294 -7.867 1.00 51.25 95 ILE A C 1
ATOM 763 O O . ILE A 1 95 ? 16.120 4.445 -8.080 1.00 51.25 95 ILE A O 1
ATOM 767 N N . ASP A 1 96 ? 17.522 6.051 -8.833 1.00 49.88 96 ASP A N 1
ATOM 768 C CA . ASP A 1 96 ? 17.227 6.063 -10.279 1.00 49.88 96 ASP A CA 1
ATOM 769 C C . ASP A 1 96 ? 17.180 4.676 -10.951 1.00 49.88 96 ASP A C 1
ATOM 771 O O . ASP A 1 96 ? 16.623 4.541 -12.037 1.00 49.88 96 ASP A O 1
ATOM 775 N N . SER A 1 97 ? 17.732 3.635 -10.318 1.00 55.81 97 SER A N 1
ATOM 776 C CA . SER A 1 97 ? 17.759 2.256 -10.823 1.00 55.81 97 SER A CA 1
ATOM 777 C C . SER A 1 97 ? 16.389 1.575 -10.888 1.00 55.81 97 SER A C 1
ATOM 779 O O . SER A 1 97 ? 16.275 0.518 -11.504 1.00 55.81 97 SER A O 1
ATOM 781 N N . ASP A 1 98 ? 15.371 2.170 -10.265 1.00 74.50 98 ASP A N 1
ATOM 782 C CA . ASP A 1 98 ? 14.017 1.619 -10.198 1.00 74.50 98 ASP A CA 1
ATOM 783 C C . ASP A 1 98 ? 13.007 2.368 -11.077 1.00 74.50 98 ASP A C 1
ATOM 785 O O . ASP A 1 98 ? 11.829 2.003 -11.086 1.00 74.50 98 ASP A O 1
ATOM 789 N N . LEU A 1 99 ? 13.416 3.422 -11.790 1.00 84.06 99 LEU A N 1
ATOM 790 C CA . LEU A 1 99 ? 12.537 4.083 -12.754 1.00 84.06 99 LEU A CA 1
ATOM 791 C C . LEU A 1 99 ? 12.221 3.124 -13.901 1.00 84.06 99 LEU A C 1
ATOM 793 O O . LEU A 1 99 ? 13.100 2.419 -14.392 1.00 84.06 99 LEU A O 1
ATOM 797 N N . CYS A 1 100 ? 10.959 3.092 -14.323 1.00 85.69 100 CYS A N 1
ATOM 798 C CA . CYS A 1 100 ? 10.592 2.334 -15.509 1.00 85.69 100 CYS A CA 1
ATOM 799 C C . CYS A 1 100 ? 10.898 3.145 -16.774 1.00 85.69 100 CYS A C 1
ATOM 801 O O . CYS A 1 100 ? 10.567 4.329 -16.856 1.00 85.69 100 CYS A O 1
ATOM 803 N N . GLU A 1 101 ? 11.458 2.493 -17.786 1.00 87.06 101 GLU A N 1
ATOM 804 C CA . GLU A 1 101 ? 11.562 3.037 -19.141 1.00 87.06 101 GLU A CA 1
ATOM 805 C C . GLU A 1 101 ? 10.195 2.983 -19.842 1.00 87.06 101 GLU A C 1
ATOM 807 O O . GLU A 1 101 ? 9.829 3.892 -20.589 1.00 87.06 101 GLU A O 1
ATOM 812 N N . TYR A 1 102 ? 9.394 1.953 -19.533 1.00 88.00 102 TYR A N 1
ATOM 813 C CA . TYR A 1 102 ? 8.066 1.741 -20.111 1.00 88.00 102 TYR A CA 1
ATOM 814 C C . TYR A 1 102 ? 6.999 1.493 -19.033 1.00 88.00 102 TYR A C 1
ATOM 816 O O . TYR A 1 102 ? 7.260 0.788 -18.059 1.00 88.00 102 TYR A O 1
ATOM 824 N N . PRO A 1 103 ? 5.744 1.951 -19.222 1.00 82.31 103 PRO A N 1
ATOM 825 C CA . PRO A 1 103 ? 4.668 1.723 -18.249 1.00 82.31 103 PRO A CA 1
ATOM 826 C C . PRO A 1 103 ? 4.357 0.245 -17.957 1.00 82.31 103 PRO A C 1
ATOM 828 O O . PRO A 1 103 ? 3.780 -0.069 -16.917 1.00 82.31 103 PRO A O 1
ATOM 831 N N . SER A 1 104 ? 4.703 -0.664 -18.873 1.00 84.38 104 SER A N 1
ATOM 832 C CA . SER A 1 104 ? 4.506 -2.111 -18.726 1.00 84.38 104 SER A CA 1
ATOM 833 C C . SER A 1 104 ? 5.588 -2.798 -17.893 1.00 84.38 104 SER A C 1
ATOM 835 O O . SER A 1 104 ? 5.448 -3.976 -17.576 1.00 84.38 104 SER A O 1
ATOM 837 N N . GLU A 1 105 ? 6.662 -2.095 -17.539 1.00 90.19 105 GLU A N 1
ATOM 838 C CA . GLU A 1 105 ? 7.819 -2.695 -16.891 1.00 90.19 105 GLU A CA 1
ATOM 839 C C . GLU A 1 105 ? 7.494 -3.197 -15.477 1.00 90.19 105 GLU A C 1
ATOM 841 O O . GLU A 1 105 ? 6.775 -2.576 -14.678 1.00 90.19 105 GLU A O 1
ATOM 846 N N . ALA A 1 106 ? 8.016 -4.377 -15.177 1.00 91.06 106 ALA A N 1
ATOM 847 C CA . ALA A 1 106 ? 7.871 -5.058 -13.908 1.00 91.06 106 ALA A CA 1
ATOM 848 C C . ALA A 1 106 ? 9.139 -5.866 -13.638 1.00 91.06 106 ALA A C 1
ATOM 850 O O . ALA A 1 106 ? 9.902 -6.150 -14.558 1.00 91.06 106 ALA A O 1
ATOM 851 N N . ASP A 1 107 ? 9.346 -6.228 -12.380 1.00 90.56 107 ASP A N 1
ATOM 852 C CA . ASP A 1 107 ? 10.295 -7.275 -12.016 1.00 90.56 107 ASP A CA 1
ATOM 853 C C . ASP A 1 107 ? 9.911 -8.602 -12.695 1.00 90.56 107 ASP A C 1
ATOM 855 O O . ASP A 1 107 ? 8.724 -8.836 -12.951 1.00 90.56 107 ASP A O 1
ATOM 859 N N . GLU A 1 108 ? 10.900 -9.451 -12.968 1.00 91.31 108 GLU A N 1
ATOM 860 C CA . GLU A 1 108 ? 10.758 -10.700 -13.731 1.00 91.31 108 GLU A CA 1
ATOM 861 C C . GLU A 1 108 ? 9.642 -11.580 -13.146 1.00 91.31 108 GLU A C 1
ATOM 863 O O . GLU A 1 108 ? 8.736 -12.007 -13.860 1.00 91.31 108 GLU A O 1
ATOM 868 N N . ASP A 1 109 ? 9.612 -11.710 -11.818 1.00 93.19 109 ASP A N 1
ATOM 869 C CA . ASP A 1 109 ? 8.651 -12.555 -11.103 1.00 93.19 109 ASP A CA 1
ATOM 870 C C . ASP A 1 109 ? 7.308 -11.861 -10.797 1.00 93.19 109 ASP A C 1
ATOM 872 O O . ASP A 1 109 ? 6.370 -12.480 -10.275 1.00 93.19 109 ASP A O 1
ATOM 876 N N . TYR A 1 110 ? 7.181 -10.553 -11.056 1.00 92.06 110 TYR A N 1
ATOM 877 C CA . TYR A 1 110 ? 6.014 -9.793 -10.601 1.00 92.06 110 TYR A CA 1
ATOM 878 C C . TYR A 1 110 ? 4.722 -10.244 -11.287 1.00 92.06 110 TYR A C 1
ATOM 880 O O . TYR A 1 110 ? 3.685 -10.350 -10.627 1.00 92.06 110 TYR A O 1
ATOM 888 N N . MET A 1 111 ? 4.750 -10.470 -12.603 1.00 91.00 111 MET A N 1
ATOM 889 C CA . MET A 1 111 ? 3.530 -10.786 -13.354 1.00 91.00 111 MET A CA 1
ATOM 890 C C . MET A 1 111 ? 2.972 -12.160 -12.976 1.00 91.00 111 MET A C 1
ATOM 892 O O . MET A 1 111 ? 1.757 -12.286 -12.802 1.00 91.00 111 MET A O 1
ATOM 896 N N . ASP A 1 112 ? 3.837 -13.143 -12.740 1.00 91.44 112 ASP A N 1
ATOM 897 C CA . ASP A 1 112 ? 3.449 -14.469 -12.248 1.00 91.44 112 ASP A CA 1
ATOM 898 C C . ASP A 1 112 ? 2.882 -14.384 -10.824 1.00 91.44 112 ASP A C 1
ATOM 900 O O . ASP A 1 112 ? 1.796 -14.897 -10.514 1.00 91.44 112 ASP A O 1
ATOM 904 N N . TRP A 1 113 ? 3.559 -13.635 -9.948 1.00 90.88 113 TRP A N 1
ATOM 905 C CA . TRP A 1 113 ? 3.071 -13.347 -8.599 1.00 90.88 113 TRP A CA 1
ATOM 906 C C . TRP A 1 113 ? 1.703 -12.647 -8.605 1.00 90.88 113 TRP A C 1
ATOM 908 O O . TRP A 1 113 ? 0.852 -12.937 -7.756 1.00 90.88 113 TRP A O 1
ATOM 918 N N . TYR A 1 114 ? 1.483 -11.725 -9.544 1.00 88.94 114 TYR A N 1
ATOM 919 C CA . TYR A 1 114 ? 0.257 -10.943 -9.651 1.00 88.94 114 TYR A CA 1
ATOM 920 C C . TYR A 1 114 ? -0.908 -11.808 -10.124 1.00 88.94 114 TYR A C 1
ATOM 922 O O . TYR A 1 114 ? -1.965 -11.795 -9.485 1.00 88.94 114 TYR A O 1
ATOM 930 N N . GLN A 1 115 ? -0.722 -12.588 -11.191 1.00 87.56 115 GLN A N 1
ATOM 931 C CA . GLN A 1 115 ? -1.761 -13.454 -11.757 1.00 87.56 115 GLN A CA 1
ATOM 932 C C . GLN A 1 115 ? -2.267 -14.477 -10.734 1.00 87.56 115 GLN A C 1
ATOM 934 O O . GLN A 1 115 ? -3.477 -14.609 -10.543 1.00 87.56 115 GLN A O 1
ATOM 939 N N . THR A 1 116 ? -1.360 -15.108 -9.982 1.00 87.00 116 THR A N 1
ATOM 940 C CA . THR A 1 116 ? -1.721 -16.088 -8.939 1.00 87.00 116 THR A CA 1
ATOM 941 C C . THR A 1 116 ? -2.588 -15.509 -7.813 1.00 87.00 116 THR A C 1
ATOM 943 O O . THR A 1 116 ? -3.356 -16.241 -7.191 1.00 87.00 116 THR A O 1
ATOM 946 N N . ARG A 1 117 ? -2.505 -14.199 -7.544 1.00 84.31 117 ARG A N 1
ATOM 947 C CA . ARG A 1 117 ? -3.231 -13.531 -6.444 1.00 84.31 117 ARG A CA 1
ATOM 948 C C . ARG A 1 117 ? -4.493 -12.804 -6.878 1.00 84.31 117 ARG A C 1
ATOM 950 O O . ARG A 1 117 ? -5.474 -12.795 -6.140 1.00 84.31 117 ARG A O 1
ATOM 957 N N . SER A 1 118 ? -4.458 -12.164 -8.041 1.00 80.25 118 SER A N 1
ATOM 958 C CA . SER A 1 118 ? -5.560 -11.334 -8.544 1.00 80.25 118 SER A CA 1
ATOM 959 C C . SER A 1 118 ? -6.571 -12.121 -9.378 1.00 80.25 118 SER A C 1
ATOM 961 O O . SER A 1 118 ? -7.745 -11.760 -9.398 1.00 80.25 118 SER A O 1
ATOM 963 N N . HIS A 1 119 ? -6.154 -13.229 -10.003 1.00 73.94 119 HIS A N 1
ATOM 964 C CA . HIS A 1 119 ? -6.983 -14.025 -10.912 1.00 73.94 119 HIS A CA 1
ATOM 965 C C . HIS A 1 119 ? -7.255 -15.473 -10.437 1.00 73.94 119 HIS A C 1
ATOM 967 O O . HIS A 1 119 ? -7.448 -16.344 -11.289 1.00 73.94 119 HIS A O 1
ATOM 973 N N . PRO A 1 120 ? -7.367 -15.781 -9.121 1.00 66.69 120 PRO A N 1
ATOM 974 C CA . PRO A 1 120 ? -7.477 -17.163 -8.635 1.00 66.69 120 PRO A CA 1
ATOM 975 C C . PRO A 1 120 ? -8.758 -17.886 -9.084 1.00 66.69 120 PRO A C 1
ATOM 977 O O . PRO A 1 120 ? -8.880 -19.091 -8.901 1.00 66.69 120 PRO A O 1
ATOM 980 N N . ARG A 1 121 ? -9.738 -17.156 -9.632 1.00 65.88 121 ARG A N 1
ATOM 981 C CA . ARG A 1 121 ? -11.010 -17.694 -10.147 1.00 65.88 121 ARG A CA 1
ATOM 982 C C . ARG A 1 121 ? -11.260 -17.381 -11.623 1.00 65.88 121 ARG A C 1
ATOM 984 O O . ARG A 1 121 ? -12.314 -17.731 -12.140 1.00 65.88 121 ARG A O 1
ATOM 991 N N . ILE A 1 122 ? -10.334 -16.676 -12.269 1.00 65.19 122 ILE A N 1
ATOM 992 C CA . ILE A 1 122 ? -10.434 -16.305 -13.687 1.00 65.19 122 ILE A CA 1
ATOM 993 C C . ILE A 1 122 ? -9.616 -17.289 -14.530 1.00 65.19 122 ILE A C 1
ATOM 995 O O . ILE A 1 122 ? -10.028 -17.643 -15.630 1.00 65.19 122 ILE A O 1
ATOM 999 N N . ILE A 1 123 ? -8.506 -17.796 -13.986 1.00 59.38 123 ILE A N 1
ATOM 1000 C CA . ILE A 1 123 ? -7.739 -18.880 -14.596 1.00 59.38 123 ILE A CA 1
ATOM 1001 C C . ILE A 1 123 ? -8.419 -20.195 -14.209 1.00 59.38 123 ILE A C 1
ATOM 1003 O O . ILE A 1 123 ? -8.359 -20.612 -13.054 1.00 59.38 123 ILE A O 1
ATOM 1007 N N . ASN A 1 124 ? -9.110 -20.826 -15.157 1.00 57.12 124 ASN A N 1
ATOM 1008 C CA . ASN A 1 124 ? -9.653 -22.164 -14.959 1.00 57.12 124 ASN A CA 1
ATOM 1009 C C . ASN A 1 124 ? -8.481 -23.173 -14.971 1.00 57.12 124 ASN A C 1
ATOM 1011 O O . ASN A 1 124 ? -7.814 -23.299 -16.000 1.00 57.12 124 ASN A O 1
ATOM 1015 N N . PRO A 1 125 ? -8.204 -23.884 -13.861 1.00 58.25 125 PRO A N 1
ATOM 1016 C CA . PRO A 1 125 ? -7.095 -24.837 -13.791 1.00 58.25 125 PRO A CA 1
ATOM 1017 C C . PRO A 1 125 ? -7.270 -26.043 -14.730 1.00 58.25 125 PRO A C 1
ATOM 1019 O O . PRO A 1 125 ? -6.280 -26.684 -15.072 1.00 58.25 125 PRO A O 1
ATOM 1022 N N . ASP A 1 126 ? -8.496 -26.319 -15.189 1.00 61.78 126 ASP A N 1
ATOM 1023 C CA . ASP A 1 126 ? -8.819 -27.445 -16.075 1.00 61.78 126 ASP A CA 1
ATOM 1024 C C . ASP A 1 126 ? -8.831 -27.064 -17.564 1.00 61.78 126 ASP A C 1
ATOM 1026 O O . ASP A 1 126 ? -8.887 -27.932 -18.438 1.00 61.78 126 ASP A O 1
ATOM 1030 N N . SER A 1 127 ? -8.770 -25.771 -17.892 1.00 55.75 127 SER A N 1
ATOM 1031 C CA . SER A 1 127 ? -8.547 -25.344 -19.271 1.00 55.75 127 SER A CA 1
ATOM 1032 C C . SER A 1 127 ? -7.047 -25.303 -19.519 1.00 55.75 127 SER A C 1
ATOM 1034 O O . SER A 1 127 ? -6.386 -24.340 -19.134 1.00 55.75 127 SER A O 1
ATOM 1036 N N . GLY A 1 128 ? -6.520 -26.363 -20.141 1.00 51.53 128 GLY A N 1
ATOM 1037 C CA . GLY A 1 128 ? -5.154 -26.409 -20.663 1.00 51.53 128 GLY A CA 1
ATOM 1038 C C . GLY A 1 128 ? -4.778 -25.062 -21.283 1.00 51.53 128 GLY A C 1
ATOM 1039 O O . GLY A 1 128 ? -5.514 -24.543 -22.121 1.00 51.53 128 GLY A O 1
ATOM 1040 N N . GLY A 1 129 ? -3.695 -24.487 -20.759 1.00 50.44 129 GLY A N 1
ATOM 1041 C CA . GLY A 1 129 ? -3.414 -23.057 -20.772 1.00 50.44 129 GLY A CA 1
ATOM 1042 C C . GLY A 1 129 ? -3.683 -22.340 -22.089 1.00 50.44 129 GLY A C 1
ATOM 1043 O O . GLY A 1 129 ? -3.276 -22.775 -23.164 1.00 50.44 129 GLY A O 1
ATOM 1044 N N . VAL A 1 130 ? -4.300 -21.170 -21.971 1.00 47.34 130 VAL A N 1
ATOM 1045 C CA . VAL A 1 130 ? -4.150 -20.117 -22.967 1.00 47.34 130 VAL A CA 1
ATOM 1046 C C . VAL A 1 130 ? -3.208 -19.098 -22.342 1.00 47.34 130 VAL A C 1
ATOM 1048 O O . VAL A 1 130 ? -3.600 -18.375 -21.428 1.00 47.34 130 VAL A O 1
ATOM 1051 N N . SER A 1 131 ? -1.949 -19.105 -22.785 1.00 43.56 131 SER A N 1
ATOM 1052 C CA . SER A 1 131 ? -1.019 -18.008 -22.514 1.00 43.56 131 SER A CA 1
ATOM 1053 C C . SER A 1 131 ? -1.599 -16.721 -23.097 1.00 43.56 131 SER A C 1
ATOM 1055 O O . SER A 1 131 ? -1.974 -16.696 -24.272 1.00 43.56 131 SER A O 1
ATOM 1057 N N . LEU A 1 132 ? -1.688 -15.690 -22.257 1.00 42.50 132 LEU A N 1
ATOM 1058 C CA . LEU A 1 132 ? -1.813 -14.297 -22.686 1.00 42.50 132 LEU A CA 1
ATOM 1059 C C . LEU A 1 132 ? -0.451 -13.772 -23.143 1.00 42.50 132 LEU A C 1
ATOM 1061 O O . LEU A 1 132 ? 0.562 -14.198 -22.542 1.00 42.50 132 LEU A O 1
#

Solvent-accessible surface area (backbone atoms only — not comparable to full-atom values): 8296 Å² total; per-residue (Å²): 142,57,81,81,67,43,38,57,31,89,82,72,55,64,50,59,79,80,39,63,67,78,37,40,33,43,41,38,32,45,92,95,46,74,46,55,38,57,42,54,75,49,29,53,85,75,48,25,40,29,53,77,56,75,84,75,59,65,67,70,42,76,49,65,52,94,93,44,100,53,66,51,76,38,59,62,84,66,54,70,60,50,70,79,40,61,80,78,31,38,60,79,87,73,65,82,89,43,54,40,94,49,94,84,45,54,40,89,64,26,63,62,58,43,46,66,69,78,33,70,83,72,60,57,88,83,54,79,78,79,84,127

Foldseek 3Di:
DDCVQKQLDLVRDNLVVVDPPLFFFAWIDHQQDIDGDHNLCVVLVVQFAREDDDDTQDFPDWDDDPPDSHIDTHHPDCVVVVVVPSVSGGNPPDDPVGGDPDSPGYDPCVVVVCCVPVPVPVDDPPPPDDDD

Mean predicted aligned error: 10.02 Å

Radius of gyration: 17.99 Å; Cα contacts (8 Å, |Δi|>4): 162; chains: 1; bounding box: 37×44×48 Å